Protein AF-A0A2V6H757-F1 (afdb_monomer_lite)

pLDDT: mean 95.49, std 4.88, range [76.12, 98.5]

Sequence (55 aa):
MRINILGSAAGGGLPQWNCACVNCVAARAGKIEQTQSGIAISSDSDDFQNWWLIN

Secondary structure (DSSP, 8-state):
-EEEEEE-B-TT-BS-TT--SHHHHHHHTTS--BPBSEEEEE--SSTT---EEE-

Radius of gyration: 14.65 Å; chains: 1; bounding box: 38×16×32 Å

Foldseek 3Di:
DDKAWPFDDAPQWQVRPPDDPPRNVCVVVVNDGTDHGKMWDADDPPPRPDTDIDD

Structure (mmCIF, N/CA/C/O backbone):
data_AF-A0A2V6H757-F1
#
_entry.id   AF-A0A2V6H757-F1
#
loop_
_atom_site.group_PDB
_atom_site.id
_atom_site.type_symbol
_atom_site.label_atom_id
_atom_site.label_alt_id
_atom_site.label_comp_id
_atom_site.label_asym_id
_atom_site.label_entity_id
_atom_site.label_seq_id
_atom_site.pdbx_PDB_ins_code
_atom_site.Cartn_x
_atom_site.Cartn_y
_atom_site.Cartn_z
_atom_site.occupancy
_atom_site.B_iso_or_equiv
_atom_site.auth_seq_id
_atom_site.auth_comp_id
_atom_site.auth_asym_id
_atom_site.auth_atom_id
_atom_site.pdbx_PDB_model_num
ATOM 1 N N . MET A 1 1 ? -17.482 -2.587 16.082 1.00 90.31 1 MET A N 1
ATOM 2 C CA . MET A 1 1 ? -16.033 -2.410 15.833 1.00 90.31 1 MET A CA 1
ATOM 3 C C . MET A 1 1 ? -15.734 -2.741 14.382 1.00 90.31 1 MET A C 1
ATOM 5 O O . MET A 1 1 ? -16.159 -3.793 13.917 1.00 90.31 1 MET A O 1
ATOM 9 N N . ARG A 1 2 ? -15.016 -1.859 13.685 1.00 93.88 2 ARG A N 1
ATOM 10 C CA . ARG A 1 2 ? -14.594 -2.003 12.291 1.00 93.88 2 ARG A CA 1
ATOM 11 C C . ARG A 1 2 ? -13.131 -1.591 12.152 1.00 93.88 2 ARG A C 1
ATOM 13 O O . ARG A 1 2 ? -12.698 -0.635 12.787 1.00 93.88 2 ARG A O 1
ATOM 20 N N . ILE A 1 3 ? -12.392 -2.316 11.320 1.00 95.69 3 ILE A N 1
ATOM 21 C CA . ILE A 1 3 ? -11.000 -2.018 10.975 1.00 95.69 3 ILE A CA 1
ATOM 22 C C . ILE A 1 3 ? -10.954 -1.790 9.466 1.00 95.69 3 ILE A C 1
ATOM 24 O O . ILE A 1 3 ? -11.445 -2.622 8.704 1.00 95.69 3 ILE A O 1
ATOM 28 N N . ASN A 1 4 ? -10.398 -0.660 9.043 1.00 95.69 4 ASN A N 1
ATOM 29 C CA . ASN A 1 4 ? -10.172 -0.314 7.649 1.00 95.69 4 ASN A CA 1
ATOM 30 C C . ASN A 1 4 ? -8.665 -0.281 7.374 1.00 95.69 4 ASN A C 1
ATOM 32 O O . ASN A 1 4 ? -7.930 0.427 8.061 1.00 95.69 4 ASN A O 1
ATOM 36 N N . ILE A 1 5 ? -8.210 -1.045 6.383 1.00 97.19 5 ILE A N 1
ATOM 37 C CA . ILE A 1 5 ? -6.801 -1.090 5.986 1.00 97.19 5 ILE A CA 1
ATOM 38 C C . ILE A 1 5 ? -6.575 0.026 4.969 1.00 97.19 5 ILE A C 1
ATOM 40 O O . ILE A 1 5 ? -7.079 -0.043 3.852 1.00 97.19 5 ILE A O 1
ATOM 44 N N . LEU A 1 6 ? -5.828 1.056 5.367 1.00 97.62 6 LEU A N 1
ATOM 45 C CA . LEU A 1 6 ? -5.473 2.184 4.501 1.00 97.62 6 LEU A CA 1
ATOM 46 C C . LEU A 1 6 ? -4.214 1.889 3.680 1.00 97.62 6 LEU A C 1
ATOM 48 O O . LEU A 1 6 ? -4.043 2.432 2.589 1.00 97.62 6 LEU A O 1
ATOM 52 N N . GLY A 1 7 ? -3.347 1.023 4.205 1.00 97.62 7 GLY A N 1
ATOM 53 C CA . GLY A 1 7 ? -2.167 0.505 3.530 1.00 97.62 7 GLY A CA 1
ATOM 54 C C . GLY A 1 7 ? -1.523 -0.626 4.317 1.00 97.62 7 GLY A C 1
ATOM 55 O O . GLY A 1 7 ? -1.744 -0.770 5.521 1.00 97.62 7 GLY A O 1
ATOM 56 N N . SE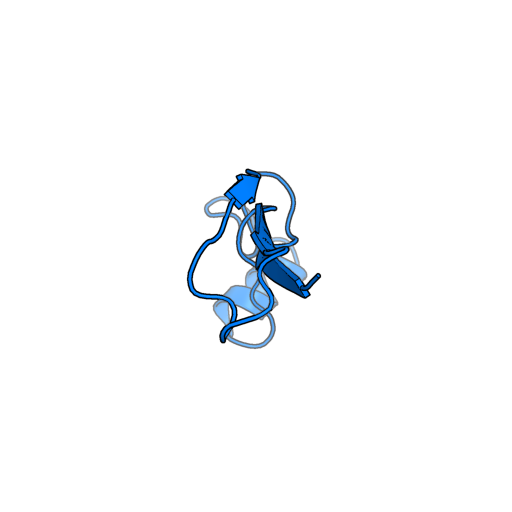R A 1 8 ? -0.755 -1.463 3.623 1.00 97.06 8 SER A N 1
ATOM 57 C CA . SER A 1 8 ? -0.142 -2.661 4.215 1.00 97.06 8 SER A CA 1
ATOM 58 C C . SER A 1 8 ? 1.320 -2.878 3.827 1.00 97.06 8 SER A C 1
ATOM 60 O O . SER A 1 8 ? 1.967 -3.785 4.351 1.00 97.06 8 SER A O 1
ATOM 62 N N . ALA A 1 9 ? 1.877 -2.049 2.938 1.00 97.75 9 ALA A N 1
ATOM 63 C CA . ALA A 1 9 ? 3.298 -2.121 2.630 1.00 97.75 9 ALA A CA 1
ATOM 64 C C . ALA A 1 9 ? 4.140 -1.606 3.803 1.00 97.75 9 ALA A C 1
ATOM 66 O O . ALA A 1 9 ? 3.730 -0.727 4.557 1.00 97.75 9 ALA A O 1
ATOM 67 N N . ALA A 1 10 ? 5.367 -2.107 3.918 1.00 96.81 10 ALA A N 1
ATOM 68 C CA . ALA A 1 10 ? 6.355 -1.524 4.817 1.00 96.81 10 ALA A CA 1
ATOM 69 C C 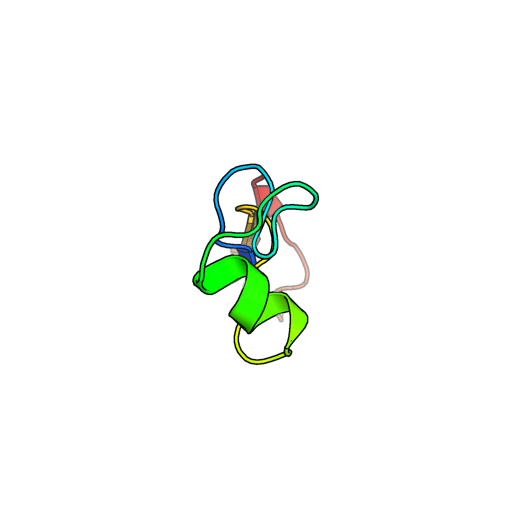. ALA A 1 10 ? 6.759 -0.099 4.367 1.00 96.81 10 ALA A C 1
ATOM 71 O O . ALA A 1 10 ? 6.211 0.471 3.416 1.00 96.81 10 ALA A O 1
ATOM 72 N N . GLY A 1 11 ? 7.758 0.474 5.042 1.00 97.44 11 GLY A N 1
ATOM 73 C CA . GLY A 1 11 ? 8.336 1.761 4.661 1.00 97.44 11 GLY A CA 1
ATOM 74 C C . GLY A 1 11 ? 8.724 1.798 3.178 1.00 97.44 11 GLY A C 1
ATOM 75 O O . GLY A 1 11 ? 9.293 0.851 2.646 1.00 97.44 11 GLY A O 1
ATOM 76 N N . GLY A 1 12 ? 8.387 2.897 2.507 1.00 96.94 12 GLY A N 1
ATOM 77 C CA . GLY A 1 12 ? 8.625 3.086 1.074 1.00 96.94 12 GLY A CA 1
ATOM 78 C C . GLY A 1 12 ? 7.444 2.736 0.162 1.00 96.94 12 GLY A C 1
ATOM 79 O O . GLY A 1 12 ? 7.362 3.325 -0.911 1.00 96.94 12 GLY A O 1
ATOM 80 N N . GLY A 1 13 ? 6.500 1.889 0.590 1.00 98.00 13 GLY A N 1
ATOM 81 C CA . GLY A 1 13 ? 5.344 1.498 -0.229 1.00 98.00 13 GLY A CA 1
ATOM 82 C C . GLY A 1 13 ? 5.680 0.526 -1.371 1.00 98.00 13 GLY A C 1
ATOM 83 O O . GLY A 1 13 ? 6.795 0.012 -1.476 1.00 98.00 13 GLY A O 1
ATOM 84 N N . LEU A 1 14 ? 4.707 0.276 -2.251 1.00 98.19 14 LEU A N 1
ATOM 85 C CA . LEU A 1 14 ? 4.874 -0.499 -3.482 1.00 98.19 14 LEU A CA 1
ATOM 86 C C . LEU A 1 14 ? 4.120 0.196 -4.636 1.00 98.19 14 LEU A C 1
ATOM 88 O O . LEU A 1 14 ? 2.891 0.134 -4.671 1.00 98.19 14 LEU A O 1
ATOM 92 N N . PRO A 1 15 ? 4.823 0.837 -5.588 1.00 97.94 15 PRO A N 1
ATOM 93 C CA . PRO A 1 15 ? 6.275 0.828 -5.762 1.00 97.94 15 PRO A CA 1
ATOM 94 C C . PRO A 1 15 ? 7.000 1.747 -4.771 1.00 97.94 15 PRO A C 1
ATOM 96 O O . PRO A 1 15 ? 6.624 2.904 -4.601 1.00 97.94 15 PRO A O 1
ATOM 99 N N . GLN A 1 16 ? 8.119 1.278 -4.210 1.00 98.31 16 GLN A N 1
ATOM 100 C CA . GLN A 1 16 ? 9.059 2.181 -3.553 1.00 98.31 16 GLN A CA 1
ATOM 101 C C . GLN A 1 16 ? 9.769 3.037 -4.607 1.00 98.31 16 GLN A C 1
ATOM 103 O O . GLN A 1 16 ? 10.226 2.533 -5.639 1.00 98.31 16 GLN A O 1
ATOM 108 N N . TRP A 1 17 ? 9.871 4.342 -4.342 1.00 97.81 17 TRP A N 1
ATOM 109 C CA . TRP A 1 17 ? 10.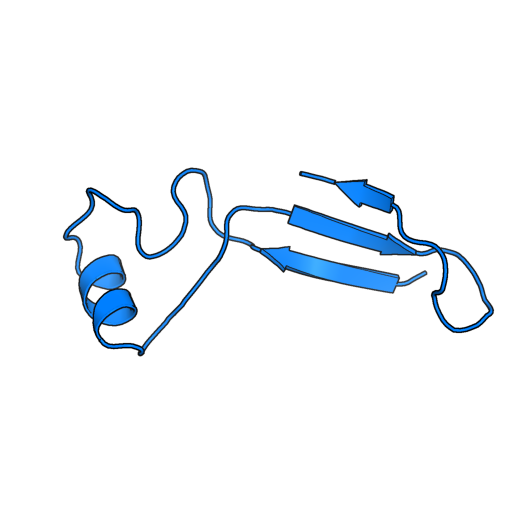271 5.344 -5.335 1.00 97.81 17 TRP A CA 1
ATOM 110 C C . TRP A 1 17 ? 11.610 5.038 -6.029 1.00 97.81 17 TRP A C 1
ATOM 112 O O . TRP A 1 17 ? 11.708 5.206 -7.245 1.00 97.81 17 TRP A O 1
ATOM 122 N N . ASN A 1 18 ? 12.593 4.519 -5.287 1.00 98.19 18 ASN A N 1
ATOM 123 C CA . ASN A 1 18 ? 13.945 4.193 -5.751 1.00 98.19 18 ASN A CA 1
ATOM 124 C C . ASN A 1 18 ? 14.200 2.686 -5.945 1.00 98.19 18 ASN A C 1
ATOM 126 O O . ASN A 1 18 ? 15.352 2.273 -6.065 1.00 98.19 18 ASN A O 1
ATOM 130 N N . CYS A 1 19 ? 13.157 1.855 -5.957 1.00 98.44 19 CYS A N 1
ATOM 131 C CA . CYS A 1 19 ? 13.296 0.412 -6.127 1.00 98.44 19 CYS A CA 1
ATOM 132 C C . CYS A 1 19 ? 12.913 -0.036 -7.548 1.00 98.44 19 CYS A C 1
ATOM 134 O O . CYS A 1 19 ? 11.931 0.439 -8.131 1.00 98.44 19 CYS A O 1
ATOM 136 N N . ALA A 1 20 ? 13.691 -0.983 -8.082 1.00 98.06 20 ALA A N 1
ATOM 137 C CA . ALA A 1 20 ? 13.513 -1.595 -9.401 1.00 98.06 20 ALA A CA 1
ATOM 138 C C . ALA A 1 20 ? 13.384 -3.133 -9.341 1.00 98.06 20 ALA A C 1
ATOM 140 O O . ALA A 1 20 ? 13.611 -3.815 -10.337 1.00 98.06 20 ALA A O 1
ATOM 141 N N . CYS A 1 21 ? 13.029 -3.704 -8.182 1.00 98.38 21 CYS A N 1
ATOM 142 C CA . CYS A 1 21 ? 12.750 -5.139 -8.086 1.00 98.38 21 CYS A CA 1
ATOM 143 C C . CYS A 1 21 ? 11.514 -5.526 -8.920 1.00 98.38 21 CYS A C 1
ATOM 145 O O . CYS A 1 21 ? 10.696 -4.672 -9.274 1.00 98.38 21 CYS A O 1
ATOM 147 N N . VAL A 1 22 ? 11.336 -6.826 -9.184 1.00 98.50 22 VAL A N 1
ATOM 148 C CA . VAL A 1 22 ? 10.230 -7.351 -10.009 1.00 98.50 22 VAL A CA 1
ATOM 149 C C . VAL A 1 22 ? 8.850 -6.853 -9.559 1.00 98.50 22 VAL A C 1
ATOM 151 O O . VAL A 1 22 ? 8.029 -6.482 -10.397 1.00 98.50 22 VAL A O 1
ATOM 154 N N . ASN A 1 23 ? 8.620 -6.735 -8.248 1.00 98.19 23 ASN A N 1
ATOM 155 C CA . ASN A 1 23 ? 7.354 -6.241 -7.708 1.00 98.19 23 ASN A CA 1
ATOM 156 C C . ASN A 1 23 ? 7.165 -4.740 -7.968 1.00 98.19 23 ASN A C 1
ATOM 158 O O . ASN A 1 23 ? 6.077 -4.318 -8.341 1.00 98.19 23 ASN A O 1
ATOM 162 N N . CYS A 1 24 ? 8.214 -3.923 -7.833 1.00 98.31 24 CYS A N 1
ATOM 163 C CA . CYS A 1 24 ? 8.124 -2.489 -8.126 1.00 98.31 24 CYS A CA 1
ATOM 164 C C . CYS A 1 24 ? 7.933 -2.225 -9.625 1.00 98.31 24 CYS A C 1
ATOM 166 O O . CYS A 1 24 ? 7.198 -1.313 -9.993 1.00 98.31 24 CYS A O 1
ATOM 168 N N . VAL A 1 25 ? 8.540 -3.036 -10.497 1.00 98.44 25 VAL A N 1
ATOM 169 C CA . VAL A 1 25 ? 8.299 -2.970 -11.948 1.00 98.44 25 VAL A CA 1
ATOM 170 C C . VAL A 1 25 ? 6.853 -3.352 -12.274 1.00 98.44 25 VAL A C 1
ATOM 172 O O . VAL A 1 25 ? 6.189 -2.640 -13.024 1.00 98.44 25 VAL A O 1
ATOM 175 N N . ALA A 1 26 ? 6.329 -4.425 -11.672 1.00 98.38 26 ALA A N 1
ATOM 176 C CA . ALA A 1 26 ? 4.929 -4.819 -11.826 1.00 98.38 26 ALA A CA 1
ATOM 177 C C . ALA A 1 26 ? 3.962 -3.733 -11.324 1.00 98.38 26 ALA A C 1
ATOM 179 O O . ALA A 1 26 ? 2.948 -3.473 -11.971 1.00 98.38 26 ALA A O 1
ATOM 180 N N . ALA A 1 27 ? 4.303 -3.065 -10.221 1.00 98.00 27 ALA A N 1
ATOM 181 C CA . ALA A 1 27 ? 3.506 -1.982 -9.664 1.00 98.00 27 ALA A CA 1
ATOM 182 C C . ALA A 1 27 ? 3.481 -0.739 -10.557 1.00 98.00 27 ALA A C 1
ATOM 184 O O . ALA A 1 27 ? 2.421 -0.185 -10.826 1.00 98.00 27 ALA A O 1
ATOM 185 N N . ARG A 1 28 ? 4.631 -0.360 -11.128 1.00 97.56 28 ARG A N 1
ATOM 186 C CA . ARG A 1 28 ? 4.706 0.701 -12.149 1.00 97.56 28 ARG A CA 1
ATOM 187 C C . ARG A 1 28 ? 3.936 0.352 -13.426 1.00 97.56 28 ARG A C 1
ATOM 189 O O . ARG A 1 28 ? 3.488 1.254 -14.121 1.00 97.56 28 ARG A O 1
ATOM 196 N N . ALA A 1 29 ? 3.767 -0.936 -13.722 1.00 98.12 29 ALA A N 1
ATOM 197 C CA . ALA A 1 29 ? 2.923 -1.427 -14.808 1.00 98.12 29 ALA A CA 1
ATOM 198 C C . ALA A 1 29 ? 1.435 -1.576 -14.416 1.00 98.12 29 ALA A C 1
ATOM 200 O O . ALA A 1 29 ? 0.669 -2.154 -15.184 1.00 98.12 29 ALA A O 1
ATOM 201 N N . GLY A 1 30 ? 1.028 -1.108 -13.228 1.00 97.31 30 GLY A N 1
ATOM 202 C CA . GLY A 1 30 ? -0.363 -1.117 -12.761 1.00 97.31 30 GLY A CA 1
ATOM 203 C C . GLY A 1 30 ? -0.894 -2.487 -12.331 1.00 97.31 30 GLY A C 1
ATOM 204 O O . GLY A 1 30 ? -2.103 -2.670 -12.249 1.00 97.31 30 GLY A O 1
ATOM 205 N N . LYS A 1 31 ? -0.022 -3.477 -12.091 1.00 97.75 31 LYS A N 1
ATOM 206 C CA . LYS A 1 31 ? -0.454 -4.846 -11.747 1.00 97.75 31 LYS A CA 1
ATOM 207 C C . LYS A 1 31 ? -0.726 -5.048 -10.259 1.00 97.75 31 LYS A C 1
ATOM 209 O O . LYS A 1 31 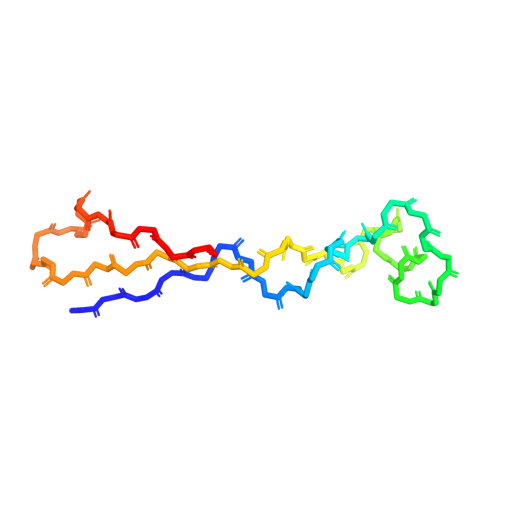? -1.518 -5.913 -9.906 1.00 97.75 31 LYS A O 1
ATOM 214 N N . ILE A 1 32 ? -0.014 -4.314 -9.409 1.00 95.75 32 ILE A N 1
ATOM 215 C CA . ILE A 1 32 ? -0.104 -4.377 -7.948 1.00 95.75 32 ILE A CA 1
ATOM 216 C C . ILE A 1 32 ? 0.187 -2.988 -7.385 1.00 95.75 32 ILE A C 1
ATOM 218 O O . ILE A 1 32 ? 1.078 -2.307 -7.871 1.00 95.75 32 ILE A O 1
ATOM 222 N N . GLU A 1 33 ? -0.512 -2.567 -6.345 1.00 94.56 33 GLU A N 1
ATOM 223 C CA . GLU A 1 33 ? -0.217 -1.312 -5.652 1.00 94.56 33 GLU A CA 1
ATOM 224 C C . GLU A 1 33 ? -0.436 -1.503 -4.158 1.00 94.56 33 GLU A C 1
ATOM 226 O O . GLU A 1 33 ? -1.350 -2.222 -3.753 1.00 94.56 33 GLU A O 1
ATOM 231 N N . GLN A 1 34 ? 0.434 -0.914 -3.339 1.00 97.19 34 GLN A N 1
ATOM 232 C CA . GLN A 1 34 ? 0.256 -0.850 -1.892 1.00 97.19 34 GLN A CA 1
ATOM 233 C C . GLN A 1 34 ? 0.831 0.461 -1.352 1.00 97.19 34 GLN A C 1
ATOM 235 O O . GLN A 1 34 ? 1.972 0.834 -1.635 1.00 97.19 34 GLN A O 1
ATOM 240 N N . THR A 1 35 ? 0.054 1.129 -0.513 1.00 97.44 35 THR A N 1
ATOM 241 C CA . THR A 1 35 ? 0.475 2.263 0.316 1.00 97.44 35 THR A CA 1
ATOM 242 C C . THR A 1 35 ? 1.147 1.767 1.600 1.00 97.44 35 THR A C 1
ATOM 244 O O . THR A 1 35 ? 1.015 0.596 1.973 1.00 97.44 35 THR A O 1
ATOM 247 N N . GLN A 1 36 ? 1.903 2.648 2.263 1.00 97.88 36 GLN A N 1
ATOM 248 C CA . GLN A 1 36 ? 2.559 2.340 3.540 1.00 97.88 36 GLN A CA 1
ATOM 249 C C . GLN A 1 36 ? 1.541 1.939 4.617 1.00 97.88 36 GLN A C 1
ATOM 251 O O . GLN A 1 36 ? 0.381 2.344 4.562 1.00 97.88 36 GLN A O 1
ATOM 256 N N . SER A 1 37 ? 1.997 1.128 5.569 1.00 97.94 37 SER A N 1
ATOM 257 C CA . SER A 1 37 ? 1.196 0.555 6.645 1.00 97.94 37 SER A CA 1
ATOM 258 C C . SER A 1 37 ? 0.384 1.622 7.366 1.00 97.94 37 SER A C 1
ATOM 260 O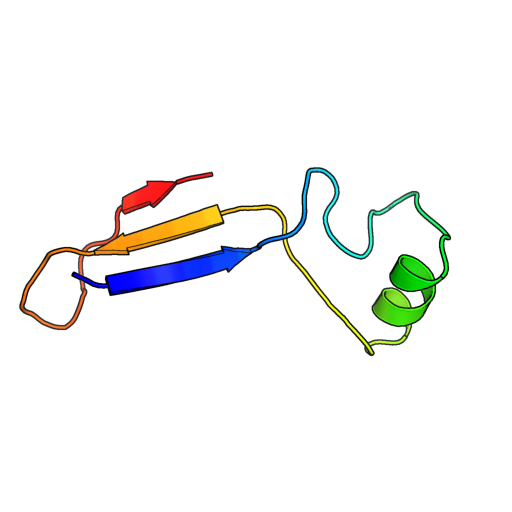 O . SER A 1 37 ? 0.935 2.586 7.878 1.00 97.94 37 SER A O 1
ATOM 262 N N . GLY A 1 38 ? -0.925 1.413 7.429 1.00 98.00 38 GLY A N 1
ATOM 263 C CA . GLY A 1 38 ? -1.826 2.272 8.175 1.00 98.00 38 GLY A CA 1
ATOM 264 C C . GLY A 1 38 ? -3.214 1.661 8.259 1.00 98.00 38 GLY A C 1
ATOM 265 O O . GLY A 1 38 ? -3.704 1.052 7.302 1.00 98.00 38 GLY A O 1
ATOM 266 N N . ILE A 1 39 ? -3.865 1.829 9.405 1.00 98.19 39 ILE A N 1
ATOM 267 C CA . ILE A 1 39 ? -5.240 1.383 9.628 1.00 98.19 39 ILE A CA 1
ATOM 268 C C . ILE A 1 39 ? -6.071 2.498 10.254 1.00 98.19 39 ILE A C 1
ATOM 270 O O . ILE A 1 39 ? -5.566 3.332 11.003 1.00 98.19 39 ILE A O 1
ATOM 274 N N . ALA A 1 40 ? -7.368 2.484 9.971 1.00 97.56 40 ALA A N 1
ATOM 275 C CA . ALA A 1 40 ? -8.355 3.256 10.705 1.00 97.56 40 ALA A CA 1
ATOM 276 C C . ALA A 1 40 ? -9.266 2.291 11.467 1.00 97.56 40 ALA A C 1
ATOM 278 O O . ALA A 1 40 ? -9.793 1.338 10.891 1.00 97.56 40 ALA A O 1
ATOM 279 N N . ILE A 1 41 ? -9.454 2.523 12.761 1.00 97.00 41 ILE A N 1
ATOM 280 C CA . ILE A 1 41 ? -10.350 1.724 13.605 1.00 97.00 41 ILE A CA 1
ATOM 281 C C . ILE A 1 41 ? -11.560 2.579 13.961 1.00 97.00 41 ILE A C 1
ATOM 283 O O . ILE A 1 41 ? -11.409 3.771 14.196 1.00 97.00 41 ILE A O 1
ATOM 287 N N . SER A 1 42 ? -12.744 1.976 14.014 1.00 96.19 42 SER A N 1
ATOM 288 C CA . SER A 1 42 ? -13.951 2.586 14.570 1.00 96.19 42 SER A CA 1
ATOM 289 C C . SER A 1 42 ? -14.652 1.610 15.515 1.00 96.19 42 SER A C 1
ATOM 291 O O . SER A 1 42 ? -14.692 0.398 15.273 1.00 96.19 42 SER A O 1
ATOM 293 N N . SER A 1 43 ? -15.188 2.113 16.623 1.00 93.62 43 SER A N 1
ATOM 294 C CA . SER A 1 43 ? -15.940 1.336 17.614 1.00 93.62 43 SER A CA 1
ATOM 295 C C . SER A 1 43 ? -17.380 1.812 17.787 1.00 93.62 43 SER A C 1
ATOM 297 O O . SER A 1 43 ? -18.117 1.149 18.519 1.00 93.62 43 SER A O 1
ATOM 299 N N . ASP A 1 44 ? -17.782 2.898 17.119 1.00 87.69 44 ASP A N 1
ATOM 300 C CA . ASP A 1 44 ? -19.144 3.413 17.222 1.00 87.69 44 ASP A CA 1
ATOM 301 C C . ASP A 1 44 ? -20.156 2.474 16.531 1.00 87.69 44 ASP A C 1
ATOM 303 O O . ASP A 1 44 ? -19.802 1.569 15.763 1.00 87.69 44 ASP A O 1
ATOM 307 N N . SER A 1 45 ? -21.419 2.605 16.939 1.00 76.12 45 SER A N 1
ATOM 308 C CA . SER A 1 45 ? -22.541 1.810 16.430 1.00 76.12 45 SER A CA 1
ATOM 309 C C . SER A 1 45 ? -23.280 2.489 15.276 1.00 76.12 45 SER A C 1
ATOM 311 O O . SER A 1 45 ? -23.966 1.796 14.530 1.00 76.12 45 SER A O 1
ATOM 313 N N . ASP A 1 46 ? -23.125 3.809 15.133 1.00 76.50 46 ASP A N 1
ATOM 314 C CA . ASP A 1 46 ? -23.774 4.627 14.106 1.00 76.50 46 ASP A CA 1
ATOM 315 C C . ASP A 1 46 ? -22.805 4.881 12.948 1.00 76.50 46 ASP A C 1
ATOM 317 O O . ASP A 1 46 ? -21.891 5.697 13.047 1.00 76.50 46 ASP A O 1
ATOM 321 N N . ASP A 1 47 ? -23.021 4.160 11.846 1.00 83.69 47 ASP A N 1
ATOM 322 C CA . ASP A 1 47 ? -22.380 4.314 10.532 1.00 83.69 47 ASP A CA 1
ATOM 323 C C . ASP A 1 47 ? -20.839 4.368 10.475 1.00 83.69 47 ASP A C 1
ATOM 325 O O . ASP A 1 47 ? -20.290 4.525 9.382 1.00 83.69 47 ASP A O 1
ATOM 329 N N . PHE A 1 48 ? -20.114 4.161 11.580 1.00 86.88 48 PHE A N 1
ATOM 330 C CA . PHE A 1 48 ? -18.656 4.306 11.616 1.00 86.88 48 PHE A CA 1
ATOM 331 C C . PHE A 1 48 ? -18.233 5.724 11.228 1.00 86.88 48 PHE A C 1
ATOM 333 O O . PHE A 1 48 ? -17.418 5.905 10.329 1.00 86.88 48 PHE A O 1
ATOM 340 N N . GLN A 1 49 ? -18.813 6.746 11.868 1.00 89.44 49 GLN A N 1
ATOM 341 C CA . GLN A 1 49 ? -18.501 8.152 11.570 1.00 89.44 49 GLN A CA 1
ATOM 342 C C . GLN A 1 49 ? -17.176 8.597 12.203 1.00 89.44 49 GLN A C 1
ATOM 344 O O . GLN A 1 49 ? -16.446 9.401 11.621 1.00 89.44 49 GLN A O 1
ATOM 349 N N . ASN A 1 50 ? -16.828 8.054 13.373 1.00 94.06 50 ASN A N 1
ATOM 350 C CA . ASN A 1 50 ? -15.594 8.397 14.073 1.00 94.06 50 ASN A CA 1
ATOM 351 C C . ASN A 1 50 ? -14.519 7.335 13.844 1.00 94.06 50 ASN A C 1
ATOM 353 O O . ASN A 1 50 ? -14.750 6.142 14.059 1.00 94.06 50 ASN A O 1
ATOM 357 N N . TRP A 1 51 ? -13.322 7.781 13.457 1.00 95.75 51 TRP A N 1
ATOM 358 C CA . TRP A 1 51 ? -12.184 6.913 13.165 1.00 95.75 51 TRP A CA 1
ATOM 359 C C . TRP A 1 51 ? -10.935 7.341 13.926 1.00 95.75 51 TRP A C 1
ATOM 361 O O . TRP A 1 51 ? -10.597 8.522 13.990 1.00 95.75 51 TRP A O 1
ATOM 371 N N . TRP A 1 52 ? -10.203 6.352 14.427 1.00 96.81 52 TRP A N 1
ATOM 372 C CA . TRP A 1 52 ? -8.870 6.515 14.993 1.00 96.81 52 TRP A CA 1
ATOM 373 C C . TRP A 1 52 ? -7.835 6.006 13.995 1.00 96.81 52 TRP A C 1
ATOM 375 O O . TRP A 1 52 ? -7.867 4.836 13.610 1.00 96.81 52 TRP A O 1
ATOM 385 N N . LEU A 1 53 ? -6.931 6.892 13.577 1.00 97.50 53 LEU A N 1
ATOM 386 C CA . LEU A 1 53 ? -5.833 6.581 12.665 1.00 97.50 53 LEU A CA 1
ATOM 387 C C . LEU A 1 53 ? -4.646 5.984 13.430 1.00 97.50 53 LEU A C 1
ATOM 389 O O . LEU A 1 53 ? -4.203 6.548 14.429 1.00 97.50 53 LEU A O 1
ATOM 393 N N . ILE A 1 54 ? -4.104 4.885 12.911 1.00 97.38 54 ILE A N 1
ATOM 394 C CA . ILE A 1 54 ? -2.851 4.269 13.352 1.00 97.38 54 ILE A CA 1
ATOM 395 C C . ILE A 1 54 ? -1.936 4.183 12.127 1.00 97.38 54 ILE A C 1
ATOM 397 O O . ILE A 1 54 ? -2.308 3.554 11.135 1.00 97.38 54 ILE A O 1
ATOM 401 N N . ASN A 1 55 ? -0.775 4.835 12.199 1.00 90.94 55 ASN A N 1
ATOM 402 C CA . ASN A 1 55 ? 0.253 4.914 11.155 1.00 90.94 55 ASN A CA 1
ATOM 403 C C . ASN A 1 55 ? 1.605 4.544 11.769 1.00 90.94 55 ASN A C 1
ATOM 405 O O . ASN A 1 55 ? 1.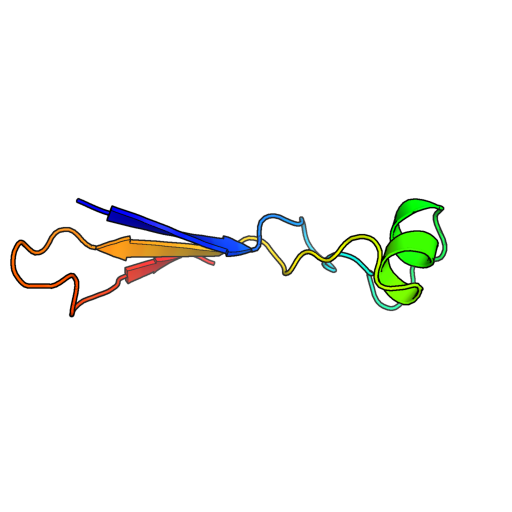926 5.154 12.816 1.00 90.94 55 ASN A O 1
#